Protein AF-A0A529ZCA5-F1 (afdb_monomer_lite)

Sequence (86 aa):
WVKETLGFTDEQLGDISFEMLPALGFSKKDIDAANIHVCGAMTLEGAPFLKDQHLPVFDCASPCGKIGKRSLSINSHILMMAAAQP

Structure (mmCIF, N/CA/C/O backbone):
data_AF-A0A529ZCA5-F1
#
_entry.id   AF-A0A529ZCA5-F1
#
loop_
_atom_site.group_PDB
_atom_site.id
_atom_site.type_symbol
_atom_site.label_atom_id
_atom_site.label_alt_id
_atom_site.label_comp_id
_atom_site.label_asym_id
_atom_site.label_entity_id
_atom_site.label_seq_id
_atom_site.pdbx_PDB_ins_code
_atom_site.Cartn_x
_atom_site.Cartn_y
_atom_site.Cartn_z
_atom_site.occupancy
_atom_site.B_iso_or_equiv
_atom_site.auth_seq_id
_atom_site.auth_comp_id
_atom_site.auth_asym_id
_atom_site.auth_atom_id
_atom_site.pdbx_PDB_model_num
ATOM 1 N N . TRP A 1 1 ? -13.724 13.420 23.925 1.00 81.00 1 TRP A N 1
ATOM 2 C CA . TRP A 1 1 ? -14.295 12.773 22.725 1.00 81.00 1 TRP A CA 1
ATOM 3 C C . TRP A 1 1 ? -14.144 11.253 22.712 1.00 81.00 1 TRP A C 1
ATOM 5 O O . TRP A 1 1 ? -15.137 10.590 22.949 1.00 81.00 1 TRP A O 1
ATOM 15 N N . VAL A 1 2 ? -12.951 10.667 22.504 1.00 84.81 2 VAL A N 1
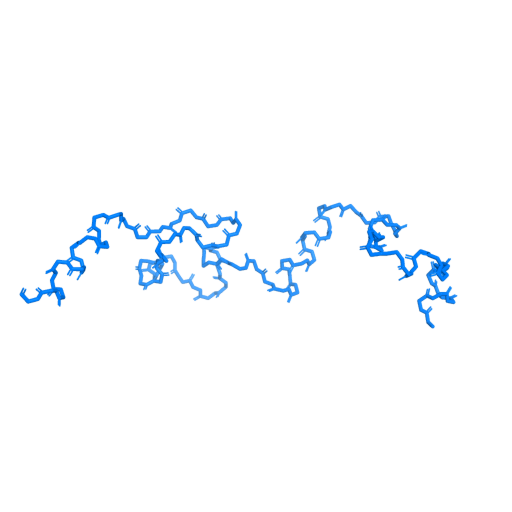ATOM 16 C CA . VAL A 1 2 ? -12.784 9.192 22.392 1.00 84.81 2 VAL A CA 1
ATOM 17 C C . VAL A 1 2 ? -13.353 8.432 23.602 1.00 84.81 2 VAL A C 1
ATOM 19 O O . VAL A 1 2 ? -14.121 7.498 23.423 1.00 84.81 2 VAL A O 1
ATOM 22 N N . LYS A 1 3 ? -13.076 8.879 24.831 1.00 85.69 3 LYS A N 1
ATOM 23 C CA . LYS A 1 3 ? -13.638 8.267 26.051 1.00 85.69 3 LYS A CA 1
ATOM 24 C C . LYS A 1 3 ? -15.160 8.410 26.157 1.00 85.69 3 LYS A C 1
ATOM 26 O O . LYS A 1 3 ? -15.854 7.470 26.507 1.00 85.69 3 LYS A O 1
ATOM 31 N N . GLU A 1 4 ? -15.677 9.590 25.828 1.00 87.31 4 GLU A N 1
ATOM 32 C CA . GLU A 1 4 ? -17.098 9.940 25.989 1.00 87.31 4 GLU A CA 1
ATOM 33 C C . GLU A 1 4 ? -17.984 9.326 24.898 1.00 87.31 4 GLU A C 1
ATOM 35 O O . GLU A 1 4 ? -19.145 9.028 25.141 1.00 87.31 4 GLU A O 1
ATOM 40 N N . THR A 1 5 ? -17.451 9.171 23.684 1.00 88.62 5 THR A N 1
ATOM 41 C CA . THR A 1 5 ? -18.200 8.723 22.500 1.00 88.62 5 THR A CA 1
ATOM 42 C C . THR A 1 5 ? -17.953 7.252 22.182 1.00 88.62 5 THR A C 1
ATOM 44 O O . THR A 1 5 ? -18.877 6.561 21.768 1.00 88.62 5 THR A O 1
ATOM 47 N N . LEU A 1 6 ? -16.721 6.766 22.372 1.00 87.81 6 LEU A N 1
ATOM 48 C CA . LEU A 1 6 ? -16.338 5.378 22.082 1.00 87.81 6 LEU A CA 1
ATOM 49 C C . LEU A 1 6 ? -16.229 4.512 23.348 1.00 87.81 6 LEU A C 1
ATOM 51 O O . LEU A 1 6 ? -16.106 3.299 23.234 1.00 87.81 6 LEU A O 1
ATOM 55 N N . GLY A 1 7 ? -16.306 5.107 24.544 1.00 89.69 7 GLY A N 1
ATOM 56 C CA . GLY A 1 7 ? -16.404 4.372 25.810 1.00 89.69 7 GLY A CA 1
ATOM 57 C C . GLY A 1 7 ? -15.100 3.754 26.326 1.00 89.69 7 GLY A C 1
ATOM 58 O O . GLY A 1 7 ? -15.155 2.912 27.217 1.00 89.69 7 GLY A O 1
ATOM 59 N N . PHE A 1 8 ? -13.937 4.138 25.790 1.00 91.75 8 PHE A N 1
ATOM 60 C CA . PHE A 1 8 ? -12.642 3.594 26.224 1.00 91.75 8 PHE A CA 1
ATOM 61 C C . PHE A 1 8 ? -12.153 4.186 27.552 1.00 91.75 8 PHE A C 1
ATOM 63 O O . PHE A 1 8 ? -12.331 5.382 27.804 1.00 91.75 8 PHE A O 1
ATOM 70 N N . THR A 1 9 ? -11.499 3.358 28.375 1.00 90.75 9 THR A N 1
ATOM 71 C CA . THR A 1 9 ? -10.935 3.777 29.670 1.00 90.75 9 THR A CA 1
ATOM 72 C C . THR A 1 9 ? -9.535 4.382 29.532 1.00 90.75 9 THR A C 1
ATOM 74 O O . THR A 1 9 ? -8.880 4.260 28.495 1.00 90.75 9 THR A O 1
ATOM 77 N N . ASP A 1 10 ? -9.064 5.051 30.587 1.00 89.44 10 ASP A N 1
ATOM 78 C CA . ASP A 1 10 ? -7.707 5.606 30.643 1.00 89.44 10 ASP A CA 1
ATOM 79 C C . ASP A 1 10 ? -6.628 4.525 30.577 1.00 89.44 10 ASP A C 1
ATOM 81 O O . ASP A 1 10 ? -5.606 4.706 29.920 1.00 89.44 10 ASP A O 1
ATOM 85 N N . GLU A 1 11 ? -6.881 3.377 31.196 1.00 89.94 11 GLU A N 1
ATOM 86 C CA . GLU A 1 11 ? -5.964 2.243 31.200 1.00 89.94 11 GLU A CA 1
ATOM 87 C C . GLU A 1 11 ? -5.811 1.654 29.796 1.00 89.94 11 GLU A C 1
ATOM 89 O O . GLU A 1 11 ? -4.695 1.364 29.378 1.00 89.94 11 GLU A O 1
ATOM 94 N N . GLN A 1 12 ? -6.909 1.538 29.037 1.00 89.19 12 GLN A N 1
ATOM 95 C CA . GLN A 1 12 ? -6.863 1.065 27.650 1.00 89.19 12 GLN A CA 1
ATOM 96 C C . GLN A 1 12 ? -6.107 2.041 26.746 1.00 89.19 12 GLN A C 1
ATOM 98 O O . GLN A 1 12 ? -5.306 1.624 25.921 1.00 89.19 12 GLN A O 1
ATOM 103 N N . LEU A 1 13 ? -6.339 3.347 26.900 1.00 88.19 13 LEU A N 1
ATOM 104 C CA . LEU A 1 13 ? -5.670 4.365 26.084 1.00 88.19 13 LEU A CA 1
ATOM 105 C C . LEU A 1 13 ? -4.200 4.584 26.475 1.00 88.19 13 LEU A C 1
ATOM 107 O O . LEU A 1 13 ? -3.427 5.085 25.660 1.00 88.19 13 LEU A O 1
ATOM 111 N N . GLY A 1 14 ? -3.822 4.241 27.707 1.00 90.12 14 GLY A N 1
ATOM 112 C CA . GLY A 1 14 ? -2.443 4.291 28.192 1.00 90.12 14 GLY A CA 1
ATOM 113 C C . GLY A 1 14 ? -1.606 3.063 27.825 1.00 90.12 14 GLY A C 1
ATOM 114 O O . GLY A 1 14 ? -0.382 3.108 27.946 1.00 90.12 14 GLY A O 1
ATOM 115 N N . ASP A 1 15 ? -2.237 1.978 27.375 1.00 92.94 15 ASP A N 1
ATOM 116 C CA . ASP A 1 15 ? -1.554 0.757 26.961 1.00 92.94 15 ASP A CA 1
ATOM 117 C C . ASP A 1 15 ? -1.060 0.870 25.510 1.00 92.94 15 ASP A C 1
ATOM 119 O O . ASP A 1 15 ? -1.835 1.004 24.564 1.00 92.94 15 ASP A O 1
ATOM 123 N N . ILE A 1 16 ? 0.257 0.769 25.320 1.00 90.69 16 ILE A N 1
ATOM 124 C CA . ILE A 1 16 ? 0.895 0.840 23.997 1.00 90.69 16 ILE A CA 1
ATOM 125 C C . ILE A 1 16 ? 0.523 -0.344 23.093 1.00 90.69 16 ILE A C 1
ATOM 127 O O . ILE A 1 16 ? 0.693 -0.268 21.877 1.00 90.69 16 ILE A O 1
ATOM 131 N N . SER A 1 17 ? 0.055 -1.445 23.683 1.00 92.88 17 SER A N 1
ATOM 132 C CA . SER A 1 17 ? -0.375 -2.645 22.971 1.00 92.88 17 SER A CA 1
ATOM 133 C C . SER A 1 17 ? -1.862 -2.635 22.609 1.00 92.88 17 SER A C 1
ATOM 135 O O . SER A 1 17 ? -2.316 -3.515 21.877 1.00 92.88 17 SER A O 1
ATOM 137 N N . PHE A 1 18 ? -2.627 -1.644 23.079 1.00 92.94 18 PHE A N 1
ATOM 138 C CA . PHE A 1 18 ? -4.054 -1.558 22.806 1.00 92.94 18 PHE A CA 1
ATOM 139 C C . PHE A 1 18 ? -4.335 -1.111 21.366 1.00 92.94 18 PHE A C 1
ATOM 141 O O . PHE A 1 18 ? -4.014 0.003 20.950 1.00 92.94 18 PHE A O 1
ATOM 148 N N . GLU A 1 19 ? -5.011 -1.974 20.605 1.00 90.56 19 GLU A N 1
ATOM 149 C CA . GLU A 1 19 ? -5.463 -1.667 19.250 1.00 90.56 19 GLU A CA 1
ATOM 150 C C . GLU A 1 19 ? -6.937 -1.231 19.246 1.00 90.56 19 GLU A C 1
ATOM 152 O O . GLU A 1 19 ? -7.859 -2.030 19.428 1.00 90.56 19 GLU A O 1
ATOM 157 N N . MET A 1 20 ? -7.171 0.056 18.977 1.00 91.44 20 MET A N 1
ATOM 158 C CA . MET A 1 20 ? -8.508 0.660 19.036 1.00 91.44 20 MET A CA 1
ATOM 159 C C . MET A 1 20 ? -9.477 0.123 17.968 1.00 91.44 20 MET A C 1
ATOM 161 O O . MET A 1 20 ? -10.646 -0.110 18.260 1.00 91.44 20 MET A O 1
ATOM 165 N N . LEU A 1 21 ? -9.024 -0.071 16.724 1.00 92.75 21 LEU A N 1
ATOM 166 C CA . LEU A 1 21 ? -9.906 -0.480 15.619 1.00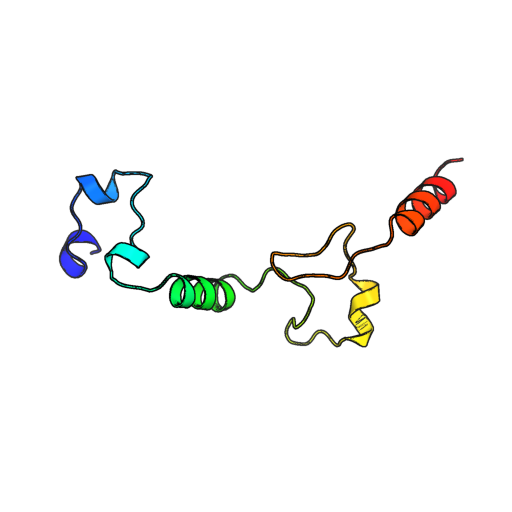 92.75 21 LEU A CA 1
ATOM 167 C C . LEU A 1 21 ? -10.462 -1.909 15.800 1.00 92.75 21 LEU A C 1
ATOM 169 O O . LEU A 1 21 ? -11.674 -2.081 15.659 1.00 92.75 21 LEU A O 1
ATOM 173 N N . PRO A 1 22 ? -9.655 -2.920 16.183 1.00 93.56 22 PRO A N 1
ATOM 174 C CA . PRO A 1 22 ? -10.184 -4.226 16.572 1.00 93.56 22 PRO A CA 1
ATOM 175 C C . PRO A 1 22 ? -11.149 -4.157 17.761 1.00 93.56 22 PRO A C 1
ATOM 177 O O . PRO A 1 22 ? -12.170 -4.840 17.748 1.00 93.56 22 PRO A O 1
ATOM 180 N N . ALA A 1 23 ? -10.873 -3.311 18.763 1.00 91.19 23 ALA A N 1
ATOM 181 C CA . ALA A 1 23 ? -11.752 -3.142 19.922 1.00 91.19 23 ALA A CA 1
ATOM 182 C C . ALA A 1 23 ? -13.132 -2.562 19.552 1.00 91.19 23 ALA A C 1
ATOM 184 O O . ALA A 1 23 ? -14.128 -2.890 20.191 1.00 91.19 23 ALA A O 1
ATOM 185 N N . LEU A 1 24 ? -13.209 -1.757 18.486 1.00 91.44 24 LEU A N 1
ATOM 186 C CA . LEU A 1 24 ? -14.469 -1.276 17.901 1.00 91.44 24 LEU A CA 1
ATOM 187 C C . LEU A 1 24 ? -15.184 -2.327 17.028 1.00 91.44 24 LEU A C 1
ATOM 189 O O . LEU A 1 24 ? -16.272 -2.059 16.523 1.00 91.44 24 LEU A O 1
ATOM 193 N N . GLY A 1 25 ? -14.598 -3.514 16.846 1.00 93.12 25 GLY A N 1
ATOM 194 C CA . GLY A 1 25 ? -15.174 -4.613 16.071 1.00 93.12 25 GLY A CA 1
ATOM 195 C C . GLY A 1 25 ? -14.799 -4.624 14.588 1.00 93.12 25 GLY A C 1
ATOM 196 O O . GLY A 1 25 ? -15.359 -5.420 13.833 1.00 93.12 25 GLY A O 1
ATOM 197 N N . PHE A 1 26 ? -13.859 -3.782 14.144 1.00 94.94 26 PHE A N 1
ATOM 198 C CA . PHE A 1 26 ? -13.399 -3.819 12.756 1.00 94.94 26 PHE A CA 1
ATOM 199 C C . PHE A 1 26 ? -12.561 -5.063 12.483 1.00 94.94 26 PHE A C 1
ATOM 201 O O . PHE A 1 26 ? -11.666 -5.427 13.252 1.00 94.94 26 PHE A O 1
ATOM 208 N N . SER A 1 27 ? -12.820 -5.707 11.344 1.00 96.00 27 SER A N 1
ATOM 209 C CA . SER A 1 27 ? -12.000 -6.830 10.917 1.00 96.00 27 SER A CA 1
ATOM 210 C C . SER A 1 27 ? -10.644 -6.339 10.414 1.00 96.00 27 SER A C 1
ATOM 212 O O . SER A 1 27 ? -10.510 -5.237 9.878 1.00 96.00 27 SER A O 1
ATOM 214 N N . LYS A 1 28 ? -9.626 -7.199 10.499 1.00 93.00 28 LYS A N 1
ATOM 215 C CA . LYS A 1 28 ? -8.302 -6.906 9.934 1.00 93.00 28 LYS A CA 1
ATOM 216 C C . LYS A 1 28 ? -8.367 -6.542 8.445 1.00 93.00 28 LYS A C 1
ATOM 218 O O . LYS A 1 28 ? -7.629 -5.674 7.997 1.00 93.00 28 LYS A O 1
ATOM 223 N N . LYS A 1 29 ? -9.282 -7.167 7.693 1.00 93.62 29 LYS A N 1
ATOM 224 C CA . LYS A 1 29 ? -9.476 -6.885 6.264 1.00 93.62 29 LYS A CA 1
ATOM 225 C C . LYS A 1 29 ? -9.970 -5.461 6.023 1.00 93.62 29 LYS A C 1
ATOM 227 O O . LYS A 1 29 ? -9.474 -4.809 5.110 1.00 93.62 29 LYS A O 1
ATOM 232 N N . ASP A 1 30 ? -10.904 -4.983 6.841 1.00 94.62 30 ASP A N 1
ATOM 233 C CA . ASP A 1 30 ? -11.450 -3.628 6.709 1.00 94.62 30 ASP A CA 1
ATOM 234 C C . ASP A 1 30 ? -10.399 -2.579 7.082 1.00 94.62 30 ASP A C 1
ATOM 236 O O . ASP A 1 30 ? -10.252 -1.573 6.391 1.00 94.62 30 ASP A O 1
ATOM 240 N N . ILE A 1 31 ? -9.611 -2.854 8.127 1.00 93.81 31 ILE A N 1
ATOM 241 C CA . ILE A 1 31 ? -8.497 -1.998 8.553 1.00 93.81 31 ILE A CA 1
ATOM 242 C C . ILE A 1 31 ? -7.437 -1.904 7.447 1.00 93.81 31 ILE A C 1
ATOM 244 O O . ILE A 1 31 ? -6.995 -0.808 7.103 1.00 93.81 31 ILE A O 1
ATOM 248 N N . ASP A 1 32 ? -7.046 -3.034 6.855 1.00 90.62 32 ASP A N 1
ATOM 249 C CA . ASP A 1 32 ? -6.072 -3.061 5.761 1.00 90.62 32 ASP A CA 1
ATOM 250 C C . ASP A 1 32 ? -6.600 -2.332 4.512 1.00 90.62 32 ASP A C 1
ATOM 252 O O . ASP A 1 32 ? -5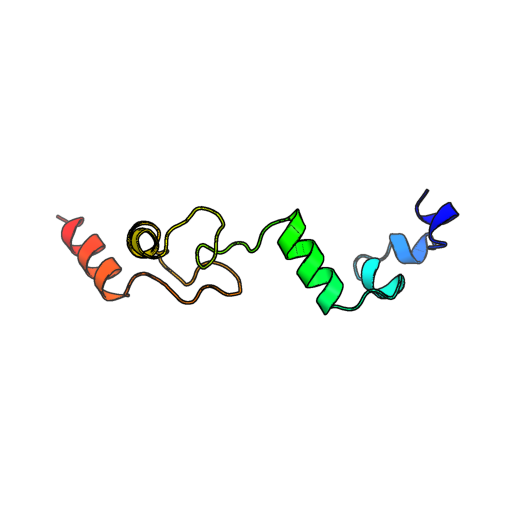.866 -1.558 3.895 1.00 90.62 32 ASP A O 1
ATOM 256 N N . ALA A 1 33 ? -7.878 -2.512 4.163 1.00 90.25 33 ALA A N 1
ATOM 257 C CA . ALA A 1 33 ? -8.505 -1.814 3.042 1.00 90.25 33 ALA A CA 1
ATOM 258 C C . ALA A 1 33 ? -8.564 -0.292 3.264 1.00 90.25 33 ALA A C 1
ATOM 260 O O . ALA A 1 33 ? -8.227 0.478 2.361 1.00 90.25 33 ALA A O 1
ATOM 261 N N . ALA A 1 34 ? -8.930 0.147 4.471 1.00 91.69 34 ALA A N 1
ATOM 262 C CA . ALA A 1 34 ? -8.937 1.559 4.842 1.00 91.69 34 ALA A CA 1
ATOM 263 C C . ALA A 1 34 ? -7.524 2.161 4.799 1.00 91.69 34 ALA A C 1
ATOM 265 O O . ALA A 1 34 ? -7.336 3.244 4.245 1.00 91.69 34 ALA A O 1
ATOM 266 N N . ASN A 1 35 ? -6.517 1.438 5.302 1.00 89.75 35 ASN A N 1
ATOM 267 C CA . ASN A 1 35 ? -5.117 1.858 5.227 1.00 89.75 35 ASN A CA 1
ATOM 268 C C . ASN A 1 35 ? -4.649 2.034 3.779 1.00 89.75 35 ASN A C 1
ATOM 270 O O . ASN A 1 35 ? -4.019 3.040 3.465 1.00 89.75 35 ASN A O 1
ATOM 274 N N . ILE A 1 36 ? -4.985 1.101 2.884 1.00 88.94 36 ILE A N 1
ATOM 275 C CA . ILE A 1 36 ? -4.644 1.218 1.458 1.00 88.94 36 ILE A CA 1
ATOM 276 C C . ILE A 1 36 ? -5.310 2.446 0.834 1.00 88.94 36 ILE A C 1
ATOM 278 O O . ILE A 1 36 ? -4.686 3.134 0.028 1.00 88.94 36 ILE A O 1
ATOM 282 N N . HIS A 1 37 ? -6.560 2.732 1.195 1.00 87.25 37 HIS A N 1
ATOM 283 C CA . HIS A 1 37 ? -7.283 3.877 0.653 1.00 87.25 37 HIS A CA 1
ATOM 284 C C . HIS A 1 37 ? -6.714 5.219 1.138 1.00 87.25 37 HIS A C 1
ATOM 286 O O . HIS A 1 37 ? -6.527 6.126 0.331 1.00 87.25 37 HIS A O 1
ATOM 292 N N . VAL A 1 38 ? -6.433 5.346 2.438 1.00 89.62 38 VAL A N 1
ATOM 293 C CA . VAL A 1 38 ? -6.020 6.616 3.059 1.00 89.62 38 VAL A CA 1
ATOM 294 C C . VAL A 1 38 ? -4.517 6.859 2.925 1.00 89.62 38 VAL A C 1
ATOM 296 O O . VAL A 1 38 ? -4.099 7.951 2.548 1.00 89.62 38 VAL A O 1
ATOM 299 N N . CYS A 1 39 ? -3.698 5.851 3.226 1.00 87.19 39 CYS A N 1
ATOM 300 C CA . CYS A 1 39 ? -2.237 5.965 3.237 1.00 87.19 39 CYS A CA 1
ATOM 301 C C . CYS A 1 39 ? -1.596 5.522 1.912 1.00 87.19 39 CYS A C 1
ATOM 303 O O . CYS A 1 39 ? -0.405 5.745 1.694 1.00 87.19 39 CYS A O 1
ATOM 305 N N . GLY A 1 40 ? -2.373 4.901 1.022 1.00 84.81 40 GLY A N 1
ATOM 306 C CA . GLY A 1 40 ? -1.889 4.325 -0.228 1.00 84.81 40 GLY A CA 1
ATOM 307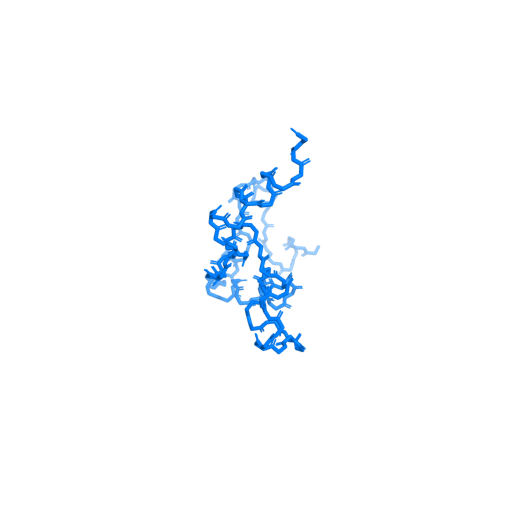 C C . GLY A 1 40 ? -1.376 2.890 -0.075 1.00 84.81 40 GLY A C 1
ATOM 308 O O . GLY A 1 40 ? -1.066 2.406 1.012 1.00 84.81 40 GLY A O 1
ATOM 309 N N . ALA A 1 41 ? -1.245 2.194 -1.207 1.00 84.88 41 ALA A N 1
ATOM 310 C CA . ALA A 1 41 ? -0.785 0.801 -1.258 1.00 84.88 41 ALA A CA 1
ATOM 311 C C . ALA A 1 41 ? 0.745 0.633 -1.118 1.00 84.88 41 ALA A C 1
ATOM 313 O O . ALA A 1 41 ? 1.238 -0.495 -1.075 1.00 84.88 41 ALA A O 1
ATOM 314 N N . MET A 1 42 ? 1.497 1.744 -1.080 1.00 85.69 42 MET A N 1
ATOM 315 C CA . MET A 1 42 ? 2.969 1.779 -1.061 1.00 85.69 42 MET A CA 1
ATOM 316 C C . MET A 1 42 ? 3.627 0.922 -2.160 1.00 85.69 42 MET A C 1
ATOM 318 O O . MET A 1 42 ? 4.707 0.378 -1.954 1.00 85.69 42 MET A O 1
ATOM 322 N N . THR A 1 43 ? 2.976 0.773 -3.316 1.00 89.81 43 THR A N 1
ATOM 323 C CA . THR A 1 43 ? 3.483 -0.004 -4.453 1.00 89.81 43 THR A CA 1
ATOM 324 C C . THR A 1 43 ? 3.295 0.755 -5.765 1.00 89.81 43 THR A C 1
ATOM 326 O O . THR A 1 43 ? 2.462 1.659 -5.854 1.00 89.81 43 THR A O 1
ATOM 329 N N . LEU A 1 44 ? 4.076 0.378 -6.778 1.00 90.31 44 LEU A N 1
ATOM 330 C CA . LEU A 1 44 ? 3.987 0.910 -8.140 1.00 90.31 44 LEU A CA 1
ATOM 331 C C . LEU A 1 44 ? 2.996 0.114 -8.996 1.00 90.31 44 LEU A C 1
ATOM 333 O O . LEU A 1 44 ? 2.318 0.669 -9.857 1.00 90.31 44 LEU A O 1
ATOM 337 N N . GLU A 1 45 ? 2.895 -1.192 -8.760 1.00 91.56 45 GLU A N 1
ATOM 338 C CA . GLU A 1 45 ? 2.022 -2.076 -9.528 1.00 91.56 45 GLU A CA 1
ATOM 339 C C . GLU A 1 45 ? 0.553 -1.761 -9.217 1.00 91.56 45 GLU A C 1
ATOM 341 O O . GLU A 1 45 ? 0.125 -1.808 -8.065 1.00 91.56 45 GLU A O 1
ATOM 346 N N . GLY A 1 46 ? -0.224 -1.414 -10.245 1.00 87.38 46 GLY A N 1
ATOM 347 C CA . GLY A 1 46 ? -1.619 -0.997 -10.075 1.00 87.38 46 GLY A CA 1
ATOM 348 C C . GLY A 1 46 ? -1.796 0.423 -9.525 1.00 87.38 46 GLY A C 1
ATOM 349 O O . GLY A 1 46 ? -2.918 0.797 -9.182 1.00 87.38 46 GLY A O 1
ATOM 350 N N . ALA A 1 47 ? -0.724 1.224 -9.444 1.00 90.00 47 ALA A N 1
ATOM 351 C CA . ALA A 1 47 ? -0.832 2.626 -9.065 1.00 90.00 47 ALA A CA 1
ATOM 352 C C . ALA A 1 47 ? -1.720 3.391 -10.067 1.00 90.00 47 ALA A C 1
ATOM 354 O O . ALA A 1 47 ? -1.574 3.224 -11.285 1.00 90.00 47 ALA A O 1
ATOM 355 N N . PRO A 1 48 ? -2.632 4.255 -9.588 1.00 88.12 48 PRO A N 1
ATOM 356 C CA . PRO A 1 48 ? -3.494 5.021 -10.474 1.00 88.12 48 PRO A CA 1
ATOM 357 C C . PRO A 1 48 ? -2.641 5.902 -11.393 1.00 88.12 48 PRO A C 1
ATOM 359 O O . PRO A 1 48 ? -1.661 6.507 -10.963 1.00 88.12 48 PRO A O 1
ATOM 362 N N . PHE A 1 49 ? -3.023 5.967 -12.670 1.00 91.00 49 PHE A N 1
ATOM 363 C CA . PHE A 1 49 ? -2.348 6.734 -13.730 1.00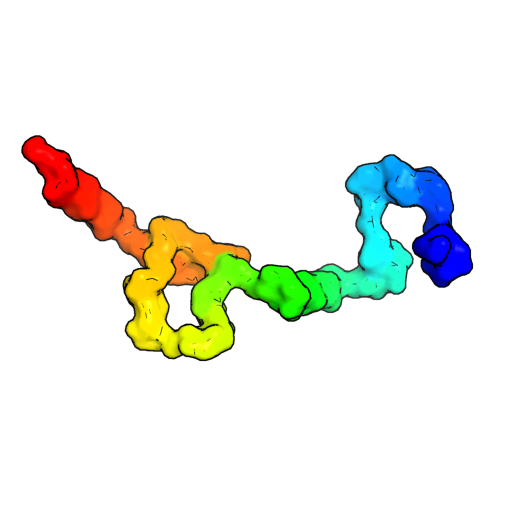 91.00 49 PHE A CA 1
ATOM 364 C C . PHE A 1 49 ? -0.968 6.216 -14.176 1.00 91.00 49 PHE A C 1
ATOM 366 O O . PHE A 1 49 ? -0.428 6.730 -15.161 1.00 91.00 49 PHE A O 1
ATOM 373 N N . LEU A 1 50 ? -0.414 5.177 -13.542 1.00 92.31 50 LEU A N 1
ATOM 374 C CA . LEU A 1 50 ? 0.796 4.521 -14.024 1.00 92.31 50 LEU A CA 1
ATOM 375 C C . LEU A 1 50 ? 0.424 3.431 -15.030 1.00 92.31 50 LEU A C 1
ATOM 377 O O . LEU A 1 50 ? -0.248 2.459 -14.704 1.00 92.31 50 LEU A O 1
ATOM 381 N N . LYS A 1 51 ? 0.855 3.600 -16.280 1.00 94.19 51 LYS A N 1
ATOM 382 C CA . LYS A 1 51 ? 0.680 2.567 -17.304 1.00 94.19 51 LYS A CA 1
ATOM 383 C C . LYS A 1 51 ? 1.690 1.449 -17.074 1.00 94.19 51 LYS A C 1
ATOM 385 O O . LYS A 1 51 ? 2.857 1.740 -16.816 1.00 94.19 51 LYS A O 1
ATOM 390 N N . ASP A 1 52 ? 1.286 0.205 -17.311 1.00 92.88 52 ASP A N 1
ATOM 391 C CA . ASP A 1 52 ? 2.162 -0.966 -17.156 1.00 92.88 52 ASP A CA 1
ATOM 392 C C . ASP A 1 52 ? 3.469 -0.846 -17.954 1.00 92.88 52 ASP A C 1
ATOM 394 O O . ASP A 1 52 ? 4.540 -1.211 -17.477 1.00 92.88 52 ASP A O 1
ATOM 398 N N . GLN A 1 53 ? 3.406 -0.242 -19.145 1.00 94.62 53 GLN A N 1
ATOM 399 C CA . GLN A 1 53 ? 4.575 0.016 -19.994 1.00 94.62 53 GLN A CA 1
ATOM 400 C C . GLN A 1 53 ? 5.627 0.944 -19.355 1.00 94.62 53 GLN A C 1
ATOM 402 O O . GLN A 1 53 ? 6.768 0.964 -19.803 1.00 94.62 53 GLN A O 1
ATOM 407 N N . HIS A 1 54 ? 5.260 1.734 -18.341 1.00 94.69 54 HIS A N 1
ATOM 408 C CA . HIS A 1 54 ? 6.186 2.607 -17.621 1.00 94.69 54 HIS A CA 1
ATOM 409 C C . HIS A 1 54 ? 6.806 1.922 -16.400 1.00 94.69 54 HIS A C 1
ATOM 411 O O . HIS A 1 54 ? 7.809 2.418 -15.900 1.00 94.69 54 HIS A O 1
ATOM 417 N N . LEU A 1 55 ? 6.263 0.789 -15.933 1.00 93.38 55 LEU A N 1
ATOM 418 C CA . LEU A 1 55 ? 6.795 0.070 -14.769 1.00 93.38 55 LEU A CA 1
ATOM 419 C C . LEU A 1 55 ? 8.310 -0.196 -14.859 1.00 93.38 55 LEU A C 1
ATOM 421 O O . LEU A 1 55 ? 8.982 0.074 -13.868 1.00 93.38 55 LEU A O 1
ATOM 425 N N . PRO A 1 56 ? 8.889 -0.603 -16.014 1.00 93.31 56 PRO A N 1
ATOM 426 C CA . PRO A 1 56 ? 10.334 -0.823 -16.119 1.00 93.31 56 PRO A CA 1
ATOM 427 C C . PRO A 1 56 ? 11.197 0.404 -15.795 1.00 93.31 56 PRO A C 1
ATOM 429 O O . PRO A 1 56 ? 12.335 0.253 -15.366 1.00 93.31 56 PRO A O 1
ATOM 432 N N . VAL A 1 57 ? 10.674 1.619 -15.994 1.00 93.00 57 VAL A N 1
ATOM 433 C CA . VAL A 1 57 ? 11.388 2.873 -15.689 1.00 93.00 57 VAL A CA 1
ATOM 434 C C . VAL A 1 57 ? 11.462 3.119 -14.180 1.00 93.00 57 VAL A C 1
ATOM 436 O O . VAL A 1 57 ? 12.391 3.767 -13.708 1.00 93.00 57 VAL A O 1
ATOM 439 N N . PHE A 1 58 ? 10.493 2.601 -13.426 1.00 93.50 58 PHE A N 1
ATOM 440 C CA . PHE A 1 58 ? 10.348 2.835 -11.991 1.00 93.50 58 PHE A CA 1
ATOM 441 C C . PHE A 1 58 ? 10.681 1.598 -11.143 1.00 93.50 58 PHE A C 1
ATOM 443 O O . PHE A 1 58 ? 10.471 1.623 -9.931 1.00 93.50 58 PHE A O 1
ATOM 450 N N . ASP A 1 59 ? 11.193 0.518 -11.745 1.00 93.12 59 ASP A N 1
ATOM 451 C CA . ASP A 1 59 ? 11.555 -0.692 -11.006 1.00 93.12 59 ASP A CA 1
ATOM 452 C C . ASP A 1 59 ? 12.575 -0.368 -9.895 1.00 93.12 59 ASP A C 1
ATOM 454 O O . ASP A 1 59 ? 13.588 0.303 -10.099 1.00 93.12 59 ASP A O 1
ATOM 458 N N . CYS A 1 60 ? 12.282 -0.847 -8.686 1.00 92.62 60 CYS A N 1
ATOM 459 C CA . CYS A 1 60 ? 13.099 -0.620 -7.496 1.00 92.62 60 CYS A CA 1
ATOM 460 C C . CYS A 1 60 ? 14.195 -1.693 -7.357 1.00 92.62 60 CYS A C 1
ATOM 462 O O . CYS A 1 60 ? 14.101 -2.775 -7.935 1.00 92.62 60 CYS A O 1
ATOM 464 N N . ALA A 1 61 ? 15.213 -1.432 -6.528 1.00 91.56 61 ALA A N 1
ATOM 465 C CA . ALA A 1 61 ? 16.284 -2.394 -6.227 1.00 91.56 61 ALA A CA 1
ATOM 466 C C . ALA A 1 61 ? 15.774 -3.721 -5.621 1.00 91.56 61 ALA A C 1
ATOM 468 O O . ALA A 1 61 ? 16.363 -4.776 -5.840 1.00 91.56 61 ALA A O 1
ATOM 469 N N . SER A 1 62 ? 14.663 -3.649 -4.886 1.00 90.75 62 SER A N 1
ATOM 470 C CA . SER A 1 62 ? 13.924 -4.769 -4.296 1.00 90.75 62 SER A CA 1
ATOM 471 C C . SER A 1 62 ? 12.427 -4.578 -4.567 1.00 90.75 62 SER A C 1
ATOM 473 O O . SER A 1 62 ? 12.026 -3.453 -4.883 1.00 90.75 62 SER A O 1
ATOM 475 N N . PRO A 1 63 ? 11.586 -5.621 -4.427 1.00 91.75 63 PRO A N 1
ATOM 476 C CA . PRO A 1 63 ? 10.146 -5.486 -4.625 1.00 91.75 63 PRO A CA 1
ATOM 477 C C . PRO A 1 63 ? 9.540 -4.336 -3.808 1.00 91.75 63 PRO A C 1
ATOM 479 O O . PRO A 1 63 ? 9.816 -4.190 -2.616 1.00 91.75 63 PRO A O 1
ATOM 482 N N . CYS A 1 64 ? 8.749 -3.487 -4.471 1.00 90.94 64 CYS A N 1
ATOM 483 C CA . CYS A 1 64 ? 8.243 -2.242 -3.891 1.00 90.94 64 CYS A CA 1
ATOM 484 C C . CYS A 1 64 ? 6.914 -2.448 -3.143 1.00 90.94 64 CYS A C 1
ATOM 486 O O . CYS A 1 64 ? 5.878 -2.752 -3.748 1.00 90.94 64 CYS A O 1
ATOM 488 N N . GLY A 1 65 ? 6.932 -2.226 -1.828 1.00 85.94 65 GLY A N 1
ATOM 489 C CA . GLY A 1 65 ? 5.754 -2.351 -0.968 1.00 85.94 65 GLY A CA 1
ATOM 490 C C . GLY A 1 65 ? 5.406 -3.792 -0.605 1.00 85.94 65 GLY A C 1
ATOM 491 O O . GLY A 1 65 ? 6.120 -4.733 -0.935 1.00 85.94 65 GLY A O 1
ATOM 492 N N . LYS A 1 66 ? 4.273 -3.974 0.085 1.00 81.81 66 LYS A N 1
ATOM 493 C CA . LYS A 1 66 ? 3.833 -5.299 0.566 1.00 81.81 66 LYS A CA 1
ATOM 494 C C . LYS A 1 66 ? 3.421 -6.257 -0.557 1.00 81.81 66 LYS A C 1
ATOM 496 O O . LYS A 1 66 ? 3.482 -7.466 -0.361 1.00 81.81 66 LYS A O 1
ATOM 501 N N . ILE A 1 67 ? 2.953 -5.725 -1.686 1.00 85.44 67 ILE A N 1
ATOM 502 C CA . ILE A 1 67 ? 2.367 -6.514 -2.783 1.00 85.44 67 ILE A CA 1
ATOM 503 C C . ILE A 1 67 ? 3.165 -6.446 -4.087 1.00 85.44 67 ILE A C 1
ATOM 505 O O . ILE A 1 67 ? 2.821 -7.156 -5.030 1.00 85.44 67 ILE A O 1
ATOM 509 N N . GLY A 1 68 ? 4.207 -5.609 -4.144 1.00 89.31 68 GLY A N 1
ATOM 510 C CA . GLY A 1 68 ? 5.064 -5.506 -5.318 1.00 89.31 68 GLY A CA 1
ATOM 511 C C . GLY A 1 68 ? 5.836 -6.798 -5.551 1.00 89.31 68 GLY A C 1
ATOM 512 O O . GLY A 1 68 ? 6.243 -7.483 -4.612 1.00 89.31 68 GLY A O 1
ATOM 513 N N . LYS A 1 69 ? 6.030 -7.133 -6.820 1.00 91.44 69 LYS A N 1
ATOM 514 C CA . LYS A 1 69 ? 6.723 -8.337 -7.286 1.00 91.44 69 LYS A CA 1
ATOM 515 C C . LYS A 1 69 ? 7.912 -7.999 -8.169 1.00 91.44 69 LYS A C 1
ATOM 517 O O . LYS A 1 69 ? 8.851 -8.788 -8.245 1.00 91.44 69 LYS A O 1
ATOM 522 N N . ARG A 1 70 ? 7.869 -6.857 -8.853 1.00 93.62 70 ARG A N 1
ATOM 523 C CA . ARG A 1 70 ? 8.929 -6.419 -9.755 1.00 93.62 70 ARG A CA 1
ATOM 524 C C . ARG A 1 70 ? 10.078 -5.776 -8.990 1.00 93.62 70 ARG A C 1
ATOM 526 O O . ARG A 1 70 ? 9.871 -5.007 -8.052 1.00 93.62 70 ARG A O 1
ATOM 533 N N . SER A 1 71 ? 11.289 -6.069 -9.437 1.00 94.12 71 SER A N 1
ATOM 534 C CA . SER A 1 71 ? 12.511 -5.406 -9.004 1.00 94.12 71 SER A CA 1
ATOM 535 C C . SER A 1 71 ? 13.562 -5.507 -10.100 1.00 94.12 71 SER A C 1
ATOM 537 O O . SER A 1 71 ? 13.483 -6.366 -10.985 1.00 94.12 71 SER A O 1
ATOM 539 N N . LEU A 1 72 ? 14.578 -4.659 -10.013 1.00 93.62 72 LEU A N 1
ATOM 540 C CA . LEU A 1 72 ? 15.778 -4.785 -10.823 1.00 93.62 72 LEU A CA 1
ATOM 541 C C . LEU A 1 72 ? 16.450 -6.139 -10.567 1.00 93.62 72 LEU A C 1
ATOM 543 O O . LEU A 1 72 ? 16.401 -6.707 -9.473 1.00 93.62 72 LEU A O 1
ATOM 547 N N . SER A 1 73 ? 17.085 -6.673 -11.607 1.00 93.38 73 SER A N 1
ATOM 548 C CA . SER A 1 73 ? 17.864 -7.901 -11.476 1.00 93.38 73 SER A CA 1
ATOM 549 C C . SER A 1 73 ? 19.148 -7.645 -10.680 1.00 93.38 73 SER A C 1
ATOM 551 O O . SER A 1 73 ? 19.739 -6.564 -10.736 1.00 93.38 73 SER A O 1
ATOM 553 N N . ILE A 1 74 ? 19.659 -8.676 -10.010 1.00 92.69 74 ILE A N 1
ATOM 554 C CA . ILE A 1 74 ? 20.959 -8.591 -9.326 1.00 92.69 74 ILE A C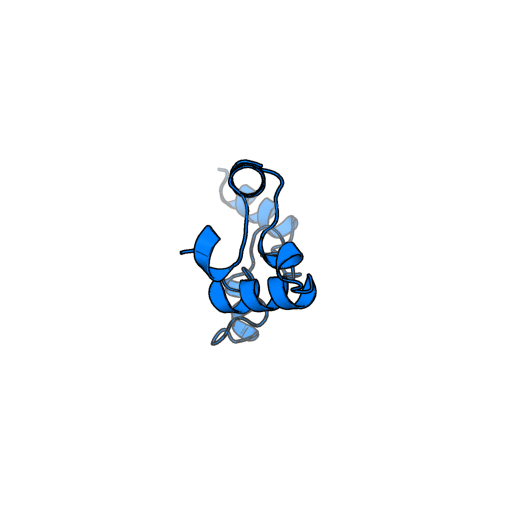A 1
ATOM 555 C C . ILE A 1 74 ? 22.070 -8.221 -10.327 1.00 92.69 74 ILE A C 1
ATOM 557 O O . ILE A 1 74 ? 22.925 -7.386 -10.036 1.00 92.69 74 ILE A O 1
ATOM 561 N N . ASN A 1 75 ? 22.010 -8.767 -11.547 1.00 95.12 75 ASN A N 1
ATOM 562 C CA . ASN A 1 75 ? 22.975 -8.469 -12.605 1.00 95.12 75 ASN A CA 1
ATOM 563 C C . ASN A 1 75 ? 22.981 -6.986 -12.992 1.00 95.12 75 ASN A C 1
ATOM 565 O O . ASN A 1 75 ? 24.055 -6.428 -13.193 1.00 95.12 75 ASN A O 1
ATOM 569 N N . SER A 1 76 ? 21.819 -6.323 -13.052 1.00 91.62 76 SER A N 1
ATOM 570 C CA . SER A 1 76 ? 21.774 -4.881 -13.337 1.00 91.62 76 SER A CA 1
ATOM 571 C C . SER A 1 76 ? 22.515 -4.056 -12.287 1.00 91.62 76 SER A C 1
ATOM 573 O O . SER A 1 76 ? 23.168 -3.084 -12.653 1.00 91.62 76 SER A O 1
ATOM 575 N N . HIS A 1 77 ? 22.490 -4.454 -11.012 1.00 91.88 77 HIS A N 1
ATOM 576 C CA . HIS A 1 77 ? 23.241 -3.748 -9.969 1.00 91.88 77 HIS A CA 1
ATOM 577 C C . HIS A 1 77 ? 24.749 -3.958 -10.133 1.00 91.88 77 HIS A C 1
ATOM 579 O O . HIS A 1 77 ? 25.513 -3.000 -10.052 1.00 91.88 77 HIS A O 1
ATOM 585 N N . ILE A 1 78 ? 25.176 -5.194 -10.412 1.00 93.75 78 ILE A N 1
ATOM 586 C CA . ILE A 1 78 ? 26.592 -5.523 -10.640 1.00 93.75 78 ILE A CA 1
ATOM 587 C C . ILE A 1 78 ? 27.131 -4.752 -11.846 1.00 93.75 78 ILE A C 1
ATOM 589 O O . ILE A 1 78 ? 28.177 -4.121 -11.746 1.00 93.75 78 ILE A O 1
ATOM 593 N N . LEU A 1 79 ? 26.408 -4.765 -12.968 1.00 94.94 79 LEU A N 1
ATOM 594 C CA . LEU A 1 79 ? 26.822 -4.078 -14.190 1.00 94.94 79 LEU A CA 1
ATOM 595 C C . LEU A 1 79 ? 26.861 -2.558 -14.008 1.00 94.94 79 LEU A C 1
ATOM 597 O O . LEU A 1 79 ? 27.793 -1.917 -14.485 1.00 94.94 79 LEU A O 1
ATOM 601 N N . MET A 1 80 ? 25.893 -1.987 -13.287 1.00 92.69 80 MET A N 1
ATOM 602 C CA . MET A 1 80 ? 25.887 -0.561 -12.957 1.00 92.69 80 MET A CA 1
ATOM 603 C C . MET A 1 80 ? 27.102 -0.176 -12.103 1.00 92.69 80 MET A C 1
ATOM 605 O O . MET A 1 80 ? 27.774 0.805 -12.409 1.00 92.69 80 MET A O 1
ATOM 609 N N . MET A 1 81 ? 27.418 -0.965 -11.070 1.00 93.69 81 MET A N 1
ATOM 610 C CA . MET A 1 81 ? 28.596 -0.740 -10.226 1.00 93.69 81 MET A CA 1
ATOM 611 C C . MET A 1 81 ? 29.904 -0.913 -11.004 1.00 93.69 81 MET A C 1
ATOM 613 O O . MET A 1 81 ? 30.803 -0.089 -10.862 1.00 93.69 81 MET A O 1
ATOM 617 N N . ALA A 1 82 ? 30.002 -1.947 -11.845 1.00 94.38 82 ALA A N 1
ATOM 618 C CA . ALA A 1 82 ? 31.180 -2.213 -12.667 1.00 94.38 82 ALA A CA 1
ATOM 619 C C . ALA A 1 82 ? 31.443 -1.093 -13.683 1.00 94.38 82 ALA A C 1
ATOM 621 O O . ALA A 1 82 ? 32.590 -0.730 -13.898 1.00 94.38 82 ALA A O 1
ATOM 622 N N . ALA A 1 83 ? 30.393 -0.517 -14.276 1.00 94.19 83 ALA A N 1
ATOM 623 C CA . ALA A 1 83 ? 30.524 0.610 -15.198 1.00 94.19 83 ALA A CA 1
ATOM 624 C C . ALA A 1 83 ? 30.936 1.923 -14.505 1.00 94.19 83 ALA A C 1
ATOM 626 O O . ALA A 1 83 ? 31.491 2.806 -15.153 1.00 94.19 83 ALA A O 1
ATOM 627 N N . ALA A 1 84 ? 30.632 2.073 -13.212 1.00 93.88 84 ALA A N 1
ATOM 628 C CA . ALA A 1 84 ? 30.932 3.277 -12.439 1.00 93.88 84 ALA A CA 1
ATOM 629 C C . ALA A 1 84 ? 32.321 3.256 -11.774 1.00 93.88 84 ALA A C 1
ATOM 631 O O . ALA A 1 84 ? 32.812 4.312 -11.373 1.00 93.88 84 ALA A O 1
ATOM 632 N N . GLN A 1 85 ? 32.938 2.081 -11.617 1.00 84.19 85 GLN A N 1
ATOM 633 C CA . GLN A 1 85 ? 34.283 1.958 -11.055 1.00 84.19 85 GLN A CA 1
ATOM 634 C C . GLN A 1 85 ? 35.351 2.136 -12.156 1.00 84.19 85 GLN A C 1
ATOM 636 O O . GLN A 1 85 ? 35.214 1.518 -13.211 1.00 84.19 85 GLN A O 1
ATOM 641 N N . PRO A 1 86 ? 36.374 2.990 -11.938 1.00 72.75 86 PRO A N 1
ATOM 642 C CA . PRO A 1 86 ? 37.455 3.242 -12.896 1.00 72.75 86 PRO A CA 1
ATOM 643 C C . PRO A 1 86 ? 38.415 2.060 -13.076 1.00 72.75 86 PRO A C 1
ATOM 645 O O . PRO A 1 86 ? 38.587 1.273 -12.117 1.00 72.75 86 PRO A O 1
#

Foldseek 3Di:
DCCVPVVDDPVLVPDPPRDPCVVSVDDPVNVVVVCCVPVNQQADVPPPPDDPVCCVVVADCDATHPPGDGHDDPVVVVVVVVVPDD

pLDDT: mean 90.69, std 3.7, range [72.75, 96.0]

Secondary structure (DSSP, 8-state):
-HHHHH---HHHHH-TT--HHHHTT--HHHHHHHHHHHH--S-STT-TT--GGGHHHH--SS--TTT------HHHHHHHHHHH--

Radius of gyration: 21.11 Å; chains: 1; bounding box: 56×21×51 Å